Protein AF-A0A371EQ01-F1 (afdb_monomer)

Radius of gyration: 26.36 Å; Cα contacts (8 Å, |Δi|>4): 83; chains: 1; bounding box: 74×60×42 Å

Mean predicted aligned error: 16.89 Å

Solvent-accessible surface area (backbone atoms only — not comparable to full-atom values): 8102 Å² total; per-residue (Å²): 131,82,84,80,75,39,54,51,43,68,62,53,54,53,50,43,56,50,27,63,74,74,62,43,58,69,64,32,51,55,54,52,49,47,54,53,48,24,53,72,75,50,75,82,51,92,61,36,38,49,61,69,41,52,53,30,45,47,39,32,71,79,70,64,44,64,43,67,58,50,51,51,49,53,51,49,51,52,52,48,56,44,51,78,74,25,99,68,60,76,78,77,69,86,80,78,70,73,56,69,42,63,48,101,86,68,51,82,38,76,55,81,85,73,85,76,83,73,83,78,84,83,80,84,88,82,86,86,136

pLDDT: mean 71.15, std 17.1, range [37.97, 95.75]

InterPro domains:
  IPR056647 Domain of unknown function DUF7745 [PF24924] (2-97)

Nearest PDB structures (foldseek):
  8xjg-assembly1_A  TM=5.395E-01  e=5.613E+00  Vibrio parahaemolyticus

Organism: Mucuna pruriens (NCBI:txid157652)

Foldseek 3Di:
DPDPQAAFVVVLVVVLVVCVVVVVVVVNVLSVVLVVQQCVLPVPDDTHRDPLSVVLSCCCPVVVDDSVVSSVVVVVVVLVVQVVVDPPHDPPPPPPDQPFDQPPVRDTDRDDPDDDDDPDDDDDDDDDD

Sequence (129 aa):
MNGLEGLPKASIEERLHQLQKVGDWLTFMDIYRLLVYDMVLFSQIEDHIDLVAIDAFLAKRDKGENPIIAVLANTYYTLDYYHERNERGLRCCTSLLPSLEKDQNGDLKVAEPYQAIKPGTNADMNGPD

Structure (mmCIF, N/CA/C/O backbone):
data_AF-A0A371EQ01-F1
#
_entry.id   AF-A0A371EQ01-F1
#
loop_
_atom_site.group_PDB
_atom_site.id
_atom_site.type_symbol
_atom_site.label_atom_id
_atom_site.label_alt_id
_atom_site.label_comp_id
_atom_site.label_asym_id
_atom_site.label_entity_id
_atom_site.label_seq_id
_atom_site.pdbx_PDB_ins_code
_atom_site.Cartn_x
_atom_site.Cartn_y
_atom_site.Cartn_z
_atom_site.occupancy
_atom_site.B_iso_or_equiv
_atom_site.auth_seq_id
_atom_site.auth_comp_id
_atom_site.auth_asym_id
_atom_site.auth_atom_id
_atom_site.pdbx_PDB_model_num
ATOM 1 N N . MET A 1 1 ? 6.060 9.357 -18.940 1.00 37.97 1 MET A N 1
ATOM 2 C CA . MET A 1 1 ? 5.114 8.451 -18.261 1.00 37.97 1 MET A CA 1
ATOM 3 C C . MET A 1 1 ? 4.248 9.327 -17.386 1.00 37.97 1 MET A C 1
ATOM 5 O O . MET A 1 1 ? 4.795 10.124 -16.637 1.00 37.97 1 MET A O 1
ATOM 9 N N . ASN A 1 2 ? 2.937 9.281 -17.601 1.00 41.97 2 ASN A N 1
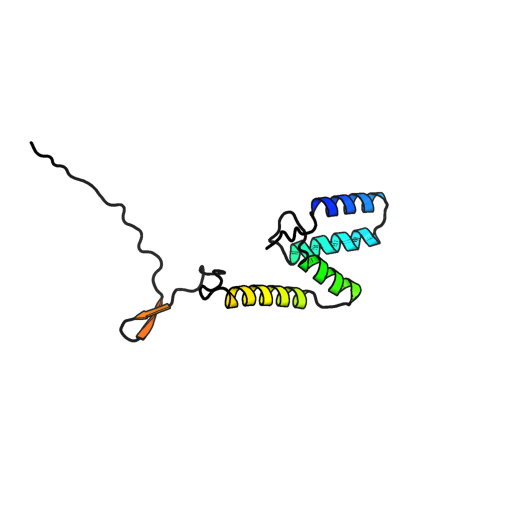ATOM 10 C CA . ASN A 1 2 ? 1.966 10.081 -16.859 1.00 41.97 2 ASN A CA 1
ATOM 11 C C . ASN A 1 2 ? 1.991 9.625 -15.394 1.00 41.97 2 ASN A C 1
ATOM 13 O O . ASN A 1 2 ? 2.088 8.422 -15.159 1.00 41.97 2 ASN A O 1
ATOM 17 N N . GLY A 1 3 ? 1.971 10.575 -14.457 1.00 45.53 3 GLY A N 1
ATOM 18 C CA . GLY A 1 3 ? 2.102 10.333 -13.021 1.00 45.53 3 GLY A CA 1
ATOM 19 C C . GLY A 1 3 ? 1.140 9.258 -12.525 1.00 45.53 3 GLY A C 1
ATOM 20 O O . GLY A 1 3 ? -0.056 9.496 -12.396 1.00 45.53 3 GLY A O 1
ATOM 21 N N . LEU A 1 4 ? 1.676 8.069 -12.259 1.00 49.66 4 LEU A N 1
ATOM 22 C CA . LEU A 1 4 ? 1.054 7.082 -11.385 1.00 49.66 4 LEU A CA 1
ATOM 23 C C . LEU A 1 4 ? 1.371 7.536 -9.962 1.00 49.66 4 LEU A C 1
ATOM 25 O O . LEU A 1 4 ? 2.283 7.022 -9.322 1.00 49.66 4 LEU A O 1
ATOM 29 N N . GLU A 1 5 ? 0.697 8.594 -9.519 1.00 63.62 5 GLU A N 1
ATOM 30 C CA . GLU A 1 5 ? 0.747 9.004 -8.121 1.00 63.62 5 GLU A CA 1
ATOM 31 C C . GLU A 1 5 ? 0.109 7.876 -7.309 1.00 63.62 5 GLU A C 1
ATOM 33 O O . GLU A 1 5 ? -1.087 7.601 -7.419 1.00 63.62 5 GLU A O 1
ATOM 38 N N . GLY A 1 6 ? 0.951 7.155 -6.564 1.00 70.19 6 GLY A N 1
ATOM 39 C CA . GLY A 1 6 ? 0.515 6.175 -5.580 1.00 70.19 6 GLY A CA 1
ATOM 40 C C . GLY A 1 6 ? -0.411 6.807 -4.542 1.00 70.19 6 GLY A C 1
ATOM 41 O O . GLY A 1 6 ? -0.639 8.017 -4.519 1.00 70.19 6 GLY A O 1
ATOM 42 N N . LEU A 1 7 ? -0.962 5.996 -3.647 1.00 81.75 7 LEU A N 1
ATOM 43 C CA . LEU A 1 7 ? -1.884 6.523 -2.647 1.00 81.75 7 LEU A CA 1
ATOM 44 C C . LEU A 1 7 ? -1.100 7.318 -1.581 1.00 81.75 7 LEU A C 1
ATOM 46 O O . LEU A 1 7 ? -0.204 6.738 -0.967 1.00 81.75 7 LEU A O 1
ATOM 50 N N . PRO A 1 8 ? -1.409 8.600 -1.307 1.00 87.69 8 PRO A N 1
ATOM 51 C CA . PRO A 1 8 ? -0.663 9.376 -0.316 1.00 87.69 8 PRO A CA 1
ATOM 52 C C . PRO A 1 8 ? -0.739 8.740 1.077 1.00 87.69 8 PRO A C 1
ATOM 54 O O . PRO A 1 8 ? -1.836 8.478 1.585 1.00 87.69 8 PRO A O 1
ATOM 57 N N . LYS A 1 9 ? 0.411 8.539 1.731 1.00 87.12 9 LYS A N 1
ATOM 58 C CA . LYS A 1 9 ? 0.473 7.909 3.064 1.00 87.12 9 LYS A CA 1
ATOM 59 C C . LYS A 1 9 ? -0.306 8.694 4.114 1.00 87.12 9 LYS A C 1
ATOM 61 O O . LYS A 1 9 ? -1.020 8.092 4.911 1.00 87.12 9 LYS A O 1
ATOM 66 N N . ALA A 1 10 ? -0.281 10.025 4.036 1.00 88.31 10 ALA A N 1
ATOM 67 C CA . ALA A 1 10 ? -1.044 10.897 4.929 1.00 88.31 10 ALA A CA 1
ATOM 68 C C . ALA A 1 10 ? -2.555 10.586 4.922 1.00 88.31 10 ALA A C 1
ATOM 70 O O . ALA A 1 10 ? -3.197 10.590 5.970 1.00 88.31 10 ALA A O 1
ATOM 71 N N . SER A 1 11 ? -3.123 10.244 3.757 1.00 88.50 11 SER A N 1
ATOM 72 C CA . SER A 1 11 ? -4.539 9.864 3.653 1.00 88.50 11 SER A CA 1
ATOM 73 C C . SER A 1 11 ? -4.826 8.537 4.362 1.00 88.50 11 SER A C 1
ATOM 75 O O . SER A 1 11 ? -5.862 8.377 5.009 1.00 88.50 11 SER A O 1
ATOM 77 N N . ILE A 1 12 ? -3.893 7.587 4.286 1.00 89.25 12 ILE A N 1
ATOM 78 C CA . ILE A 1 12 ? -3.995 6.292 4.964 1.00 89.25 12 ILE A CA 1
ATOM 79 C C . ILE A 1 12 ? -3.857 6.432 6.477 1.00 89.25 12 ILE A C 1
ATOM 81 O O . ILE A 1 12 ? -4.647 5.848 7.220 1.00 89.25 12 ILE A O 1
ATOM 85 N N . GLU A 1 13 ? -2.902 7.233 6.937 1.00 90.56 13 GLU A N 1
ATOM 86 C CA . GLU A 1 13 ? -2.706 7.524 8.356 1.00 90.56 13 GLU A CA 1
ATOM 87 C C . GLU A 1 13 ? -3.928 8.216 8.961 1.00 90.56 13 GLU A C 1
ATOM 89 O O . GLU A 1 13 ? -4.386 7.830 10.040 1.00 90.56 13 GLU A O 1
ATOM 94 N N . GLU A 1 14 ? -4.514 9.186 8.255 1.00 93.44 14 GLU A N 1
ATOM 95 C CA . GLU A 1 14 ? -5.764 9.819 8.675 1.00 93.44 14 GLU A CA 1
ATOM 96 C C . GLU A 1 14 ? -6.897 8.789 8.787 1.00 93.44 14 GLU A C 1
ATOM 98 O O . GLU A 1 14 ? -7.625 8.754 9.785 1.00 93.44 14 GLU A O 1
ATOM 103 N N . ARG A 1 15 ? -7.018 7.894 7.802 1.00 91.75 15 ARG A N 1
ATOM 104 C CA . ARG A 1 15 ? -8.036 6.837 7.802 1.00 91.75 15 ARG A CA 1
ATOM 105 C C . ARG A 1 15 ? -7.850 5.864 8.969 1.00 91.75 15 ARG A C 1
ATOM 107 O O . ARG A 1 15 ? -8.837 5.480 9.595 1.00 91.75 15 ARG A O 1
ATOM 114 N N . LEU A 1 16 ? -6.609 5.522 9.321 1.00 93.25 16 LEU A N 1
ATOM 115 C CA . LEU A 1 16 ? -6.292 4.725 10.513 1.00 93.25 16 LEU A CA 1
ATOM 116 C C . LEU A 1 16 ? -6.735 5.429 11.801 1.00 93.25 16 LEU A C 1
ATOM 118 O O . LEU A 1 16 ? -7.378 4.803 12.644 1.00 93.25 16 LEU A O 1
ATOM 122 N N . HIS A 1 17 ? -6.473 6.733 11.932 1.00 94.69 17 HIS A N 1
ATOM 123 C CA . HIS A 1 17 ? -6.928 7.515 13.087 1.00 94.69 17 HIS A CA 1
ATOM 124 C C . HIS A 1 17 ? -8.457 7.541 13.199 1.00 94.69 17 HIS A C 1
ATOM 126 O O . HIS A 1 17 ? -9.003 7.464 14.301 1.00 94.69 17 HIS A O 1
ATOM 132 N N . GLN A 1 18 ? -9.170 7.648 12.075 1.00 95.75 18 GLN A N 1
ATOM 133 C CA . GLN A 1 18 ? -10.632 7.601 12.072 1.00 95.75 18 GLN A CA 1
ATOM 134 C C . GLN A 1 18 ? -11.157 6.225 12.498 1.00 95.75 18 GLN A C 1
ATOM 136 O O . GLN A 1 18 ? -12.034 6.148 13.356 1.00 95.75 18 GLN A O 1
ATOM 141 N N . LEU A 1 19 ? -10.594 5.141 11.961 1.00 93.56 19 LEU A N 1
ATOM 142 C CA . LEU A 1 19 ? -11.002 3.775 12.306 1.00 93.56 19 LEU A CA 1
ATOM 143 C C . LEU A 1 19 ? -10.737 3.446 13.774 1.00 93.56 19 LEU A C 1
ATOM 145 O O . LEU A 1 19 ? -11.579 2.827 14.419 1.00 93.56 19 LEU A O 1
ATOM 149 N N . GLN A 1 20 ? -9.625 3.937 14.327 1.00 93.19 20 GLN A N 1
ATOM 150 C CA . GLN A 1 20 ? -9.332 3.824 15.753 1.00 93.19 20 GLN A CA 1
ATOM 151 C C . GLN A 1 20 ? -10.406 4.508 16.612 1.00 93.19 20 GLN A C 1
ATOM 153 O O . GLN A 1 20 ? -10.827 3.955 17.625 1.00 93.19 20 GLN A O 1
ATOM 158 N N . LYS A 1 21 ? -10.875 5.698 16.208 1.00 94.81 21 LYS A N 1
ATOM 159 C CA . LYS A 1 21 ? -11.941 6.432 16.917 1.00 94.81 21 LYS A CA 1
ATOM 160 C C . LYS A 1 21 ? -13.295 5.734 16.821 1.00 94.81 21 LYS A C 1
ATOM 162 O O . LYS A 1 21 ? -14.048 5.736 17.789 1.00 94.81 21 LYS A O 1
ATOM 167 N N . VAL A 1 22 ? -13.607 5.168 15.657 1.00 95.00 22 VAL A N 1
ATOM 168 C CA . VAL A 1 22 ? -14.858 4.435 15.404 1.00 95.00 22 VAL A CA 1
ATOM 169 C C . VAL A 1 22 ? -14.840 3.046 16.059 1.00 95.00 22 VAL A C 1
ATOM 171 O O . VAL A 1 22 ? -15.898 2.496 16.353 1.00 95.00 22 VAL A O 1
ATOM 174 N N . GLY A 1 23 ? -13.655 2.494 16.338 1.00 92.38 23 GLY A N 1
ATOM 175 C CA . GLY A 1 23 ? -13.481 1.163 16.921 1.00 92.38 23 GLY A CA 1
ATOM 176 C C . GLY A 1 23 ? -13.612 0.024 15.906 1.00 92.38 23 GLY A C 1
ATOM 177 O O . GLY A 1 23 ? -13.811 -1.125 16.300 1.00 92.38 23 GLY A O 1
ATOM 178 N N . ASP A 1 24 ? -13.505 0.317 14.606 1.00 94.38 24 ASP A N 1
ATOM 179 C CA . ASP A 1 24 ? -13.493 -0.704 13.555 1.00 94.38 24 ASP A CA 1
ATOM 180 C C . ASP A 1 24 ? -12.087 -1.301 13.409 1.00 94.38 24 ASP A C 1
ATOM 182 O O . ASP A 1 24 ? -11.286 -0.931 12.545 1.00 94.38 24 ASP A O 1
ATOM 186 N N . TRP A 1 25 ? -11.784 -2.234 14.309 1.00 93.00 25 TRP A N 1
ATOM 187 C CA . TRP A 1 25 ? -10.481 -2.885 14.384 1.00 93.00 25 TRP A CA 1
ATOM 188 C C . TRP A 1 25 ? -10.182 -3.801 13.199 1.00 93.00 25 TRP A C 1
ATOM 190 O O . TRP A 1 25 ? -9.015 -3.975 12.858 1.00 93.00 25 TRP A O 1
ATOM 200 N N . LEU A 1 26 ? -11.201 -4.378 12.558 1.00 92.31 26 LEU A N 1
ATOM 201 C CA . LEU A 1 26 ? -10.986 -5.281 11.428 1.00 92.31 26 LEU A CA 1
ATOM 202 C C . LEU A 1 26 ? -10.451 -4.499 10.225 1.00 92.31 26 LEU A C 1
ATOM 204 O O . LEU A 1 26 ? -9.386 -4.825 9.701 1.00 92.31 26 LEU A O 1
ATOM 208 N N . THR A 1 27 ? -11.128 -3.408 9.859 1.00 92.56 27 THR A N 1
ATOM 209 C CA . THR A 1 27 ? -10.675 -2.529 8.774 1.00 92.56 27 THR A CA 1
ATOM 210 C C . THR A 1 27 ? -9.367 -1.823 9.137 1.00 92.56 27 THR A C 1
ATOM 212 O O . THR A 1 27 ? -8.508 -1.627 8.276 1.00 92.56 27 THR A O 1
ATOM 215 N N . PHE A 1 28 ? -9.173 -1.469 10.414 1.00 91.69 28 PHE A N 1
ATOM 216 C CA . PHE A 1 28 ? -7.915 -0.892 10.895 1.00 91.69 28 PHE A CA 1
ATOM 217 C C . PHE A 1 28 ? -6.729 -1.826 10.630 1.00 91.69 28 PHE A C 1
ATOM 219 O O . PHE A 1 28 ? -5.721 -1.393 10.075 1.00 91.69 28 PHE A O 1
ATOM 226 N N . MET A 1 29 ? -6.853 -3.108 10.986 1.00 91.25 29 MET A N 1
ATOM 227 C CA . MET A 1 29 ? -5.777 -4.085 10.806 1.00 91.25 29 MET A CA 1
ATOM 228 C C . MET A 1 29 ? -5.454 -4.325 9.331 1.00 91.25 29 MET A C 1
ATOM 230 O O . MET A 1 29 ? -4.280 -4.458 8.988 1.00 91.25 29 MET A O 1
ATOM 234 N N . ASP A 1 30 ? -6.458 -4.324 8.453 1.00 91.06 30 ASP A N 1
ATOM 235 C CA . ASP A 1 30 ? -6.244 -4.447 7.008 1.00 91.06 30 ASP A CA 1
ATOM 236 C C . ASP A 1 30 ? -5.446 -3.265 6.441 1.00 91.06 30 ASP A C 1
ATOM 238 O O . ASP A 1 30 ? -4.470 -3.467 5.717 1.00 91.06 30 ASP A O 1
ATOM 242 N N . ILE A 1 31 ? -5.814 -2.033 6.804 1.00 91.12 31 ILE A N 1
ATOM 243 C CA . ILE A 1 31 ? -5.115 -0.827 6.338 1.00 91.12 31 ILE A CA 1
ATOM 244 C C . ILE A 1 31 ? -3.711 -0.731 6.945 1.00 91.12 31 ILE A C 1
ATOM 246 O O . ILE A 1 31 ? -2.75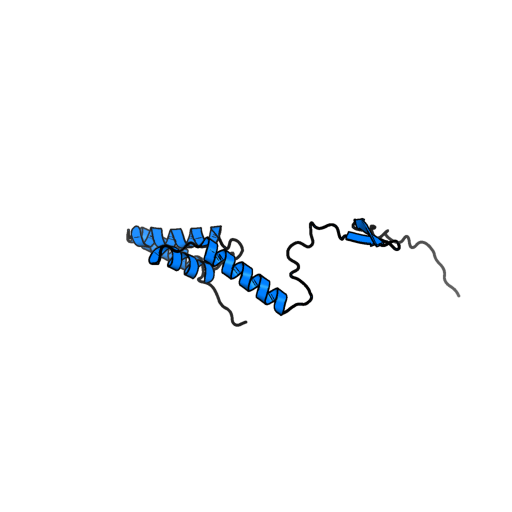3 -0.400 6.247 1.00 91.12 31 ILE A O 1
ATOM 250 N N . TYR A 1 32 ? -3.562 -1.060 8.228 1.00 89.94 32 TYR A N 1
ATOM 251 C CA . TYR A 1 32 ? -2.262 -1.074 8.893 1.00 89.94 32 TYR A CA 1
ATOM 252 C C . TYR A 1 32 ? -1.323 -2.095 8.243 1.00 89.94 32 TYR A C 1
ATOM 254 O O . TYR A 1 32 ? -0.155 -1.811 7.981 1.00 89.94 32 TYR A O 1
ATOM 262 N N . ARG A 1 33 ? -1.843 -3.281 7.913 1.00 89.94 33 ARG A N 1
ATOM 263 C CA . ARG A 1 33 ? -1.075 -4.322 7.233 1.00 89.94 33 ARG A CA 1
ATOM 264 C C . ARG A 1 33 ? -0.653 -3.902 5.827 1.00 89.94 33 ARG A C 1
ATOM 266 O O . ARG A 1 33 ? 0.460 -4.250 5.442 1.00 89.94 33 ARG A O 1
ATOM 273 N N . LEU A 1 34 ? -1.490 -3.168 5.091 1.00 90.12 34 LEU A N 1
ATOM 274 C CA . LEU A 1 34 ? -1.116 -2.584 3.798 1.00 90.12 34 LEU A CA 1
ATOM 275 C C . LEU A 1 34 ? 0.069 -1.618 3.948 1.00 90.12 34 LEU A C 1
ATOM 277 O O . LEU A 1 34 ? 1.032 -1.725 3.194 1.00 90.12 34 LEU A O 1
ATOM 281 N N . LEU A 1 35 ? 0.035 -0.739 4.9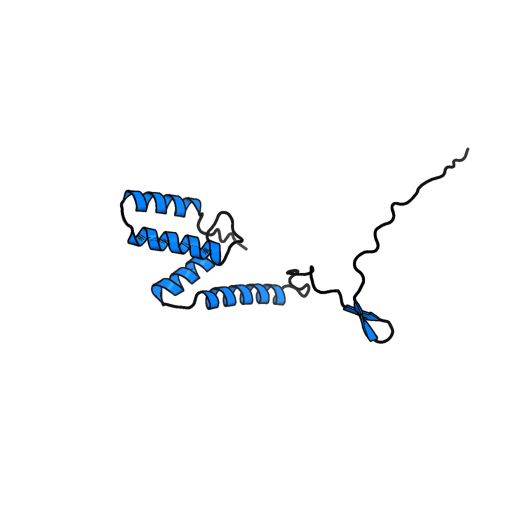55 1.00 88.44 35 LEU A N 1
ATOM 282 C CA . LEU A 1 35 ? 1.119 0.209 5.225 1.00 88.44 35 LEU A CA 1
ATOM 283 C C . LEU A 1 35 ? 2.442 -0.510 5.542 1.00 88.44 35 LEU A C 1
ATOM 285 O O . LEU A 1 35 ? 3.484 -0.175 4.989 1.00 88.44 35 LEU A O 1
ATOM 289 N N . VAL A 1 36 ? 2.395 -1.549 6.382 1.00 85.88 36 VAL A N 1
ATOM 290 C CA . VAL A 1 36 ? 3.572 -2.382 6.683 1.00 85.88 36 VAL A CA 1
ATOM 291 C C . VAL A 1 36 ? 4.059 -3.131 5.437 1.00 85.88 36 VAL A C 1
ATOM 293 O O . VAL A 1 36 ? 5.264 -3.256 5.235 1.00 85.88 36 VAL A O 1
ATOM 296 N N . TYR A 1 37 ? 3.148 -3.623 4.593 1.00 82.81 37 TYR A N 1
ATOM 297 C CA . TYR A 1 37 ? 3.496 -4.297 3.338 1.00 82.81 37 TYR A CA 1
ATOM 298 C C . TYR A 1 37 ? 4.279 -3.382 2.401 1.00 82.81 37 TYR A C 1
ATOM 300 O O . TYR A 1 37 ? 5.314 -3.790 1.884 1.00 82.81 37 TYR A O 1
ATOM 308 N N . ASP A 1 38 ? 3.808 -2.152 2.223 1.00 84.00 38 ASP A N 1
ATOM 309 C CA . ASP A 1 38 ? 4.473 -1.135 1.413 1.00 84.00 38 ASP A CA 1
ATOM 310 C C . ASP A 1 38 ? 5.855 -0.773 1.976 1.00 84.00 38 ASP A C 1
ATOM 312 O O . ASP A 1 38 ? 6.845 -0.829 1.252 1.00 84.00 38 ASP A O 1
ATOM 316 N N . MET A 1 39 ? 5.961 -0.539 3.290 1.00 80.75 39 MET A N 1
ATOM 317 C CA . MET A 1 39 ? 7.245 -0.262 3.953 1.00 80.75 39 MET A CA 1
ATOM 318 C C . MET A 1 39 ? 8.265 -1.397 3.771 1.00 80.75 39 MET A C 1
ATOM 320 O O . MET A 1 39 ? 9.445 -1.136 3.549 1.00 80.75 39 MET A O 1
ATOM 324 N N . VAL A 1 40 ? 7.826 -2.657 3.869 1.00 80.19 40 VAL A N 1
ATOM 325 C CA . VAL A 1 40 ? 8.711 -3.830 3.762 1.00 80.19 40 VAL A CA 1
ATOM 326 C C . VAL A 1 40 ? 9.091 -4.133 2.312 1.00 80.19 40 VAL A C 1
ATOM 328 O O . VAL A 1 40 ? 10.229 -4.520 2.053 1.00 80.19 40 VAL A O 1
ATOM 331 N N . LEU A 1 41 ? 8.158 -3.995 1.367 1.00 74.12 41 LEU A N 1
ATOM 332 C CA . LEU A 1 41 ? 8.370 -4.382 -0.030 1.00 74.12 41 LEU A CA 1
ATOM 333 C C . LEU A 1 41 ? 8.955 -3.254 -0.888 1.00 74.12 41 LEU A C 1
ATOM 335 O O . LEU A 1 41 ? 9.751 -3.524 -1.785 1.00 74.12 41 LEU A O 1
ATOM 339 N N . PHE A 1 42 ? 8.581 -2.005 -0.612 1.00 69.69 42 PHE A N 1
ATOM 340 C CA . PHE A 1 42 ? 8.826 -0.851 -1.478 1.00 69.69 42 PHE A CA 1
ATOM 341 C C . PHE A 1 42 ? 9.382 0.342 -0.694 1.00 69.69 42 PHE A C 1
ATOM 343 O O . PHE A 1 42 ? 9.004 1.481 -0.947 1.00 69.69 42 PHE A O 1
ATOM 350 N N . SER A 1 43 ? 10.344 0.090 0.207 1.00 65.19 43 SER A N 1
ATOM 351 C CA . SER A 1 43 ? 11.038 1.055 1.095 1.00 65.19 43 SER A CA 1
ATOM 352 C C . SER A 1 43 ? 11.605 2.339 0.434 1.00 65.19 43 SER A C 1
ATOM 354 O O . SER A 1 43 ? 12.281 3.113 1.105 1.00 65.19 43 SER A O 1
ATOM 356 N N . GLN A 1 44 ? 11.392 2.569 -0.863 1.00 59.91 44 GLN A N 1
ATOM 357 C CA . GLN A 1 44 ? 11.957 3.660 -1.652 1.00 59.91 44 GLN A CA 1
ATOM 358 C C . GLN A 1 44 ? 11.006 4.841 -1.908 1.00 59.91 44 GLN A C 1
ATOM 360 O O . GLN A 1 44 ? 11.477 5.862 -2.403 1.00 59.91 44 GLN A O 1
ATOM 365 N N . ILE A 1 45 ? 9.706 4.752 -1.587 1.00 60.16 45 ILE A N 1
ATOM 366 C CA . ILE A 1 45 ? 8.763 5.867 -1.795 1.00 60.16 45 ILE A CA 1
ATOM 367 C C . ILE A 1 45 ? 8.359 6.444 -0.436 1.00 60.16 45 ILE A C 1
ATOM 369 O O . ILE A 1 45 ? 7.623 5.824 0.331 1.00 60.16 45 ILE A O 1
ATOM 373 N N . GLU A 1 46 ? 8.885 7.627 -0.112 1.00 68.38 46 GLU A N 1
ATOM 374 C CA . GLU A 1 46 ? 8.751 8.234 1.220 1.00 68.38 46 GLU A CA 1
ATOM 375 C C . GLU A 1 46 ? 7.286 8.603 1.531 1.00 68.38 46 GLU A C 1
ATOM 377 O O . GLU A 1 46 ? 6.794 8.255 2.603 1.00 68.38 46 GLU A O 1
ATOM 382 N N . ASP A 1 47 ? 6.538 9.133 0.553 1.00 82.81 47 ASP A N 1
ATOM 383 C CA . ASP A 1 47 ? 5.239 9.791 0.808 1.00 82.81 47 ASP A CA 1
ATOM 384 C C . ASP A 1 47 ? 4.000 9.093 0.214 1.00 82.81 47 ASP A C 1
ATOM 386 O O . ASP A 1 47 ? 2.864 9.494 0.487 1.00 82.81 47 ASP A O 1
ATOM 390 N N . HIS A 1 48 ? 4.183 8.041 -0.585 1.00 83.88 48 HIS A N 1
ATOM 391 C CA . HIS A 1 48 ? 3.089 7.352 -1.278 1.00 83.88 48 HIS A CA 1
ATOM 392 C C . HIS A 1 48 ? 3.231 5.839 -1.147 1.00 83.88 48 HIS A C 1
ATOM 394 O O . HIS A 1 48 ? 4.344 5.323 -1.121 1.00 83.88 48 HIS A O 1
ATOM 400 N N . ILE A 1 49 ? 2.095 5.153 -1.078 1.00 82.56 49 ILE A N 1
ATOM 401 C CA . ILE A 1 49 ? 2.005 3.700 -1.195 1.00 82.56 49 ILE A CA 1
ATOM 402 C C . ILE A 1 49 ? 2.014 3.345 -2.678 1.00 82.56 49 ILE A C 1
ATOM 404 O O . ILE A 1 49 ? 1.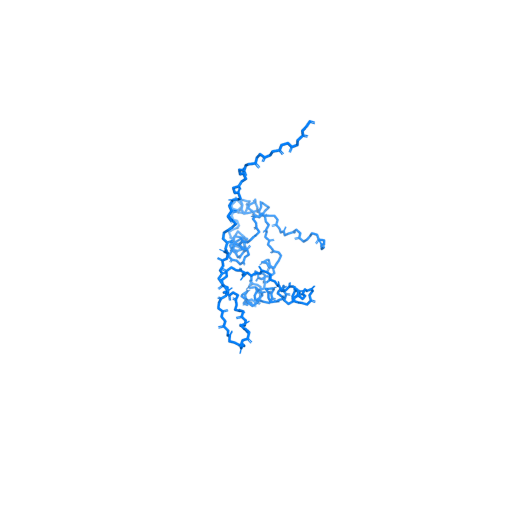185 3.860 -3.439 1.00 82.56 49 ILE A O 1
ATOM 408 N N . ASP A 1 50 ? 2.926 2.463 -3.080 1.00 83.25 50 ASP A N 1
ATOM 409 C CA . ASP A 1 50 ? 3.027 2.014 -4.467 1.00 83.25 50 ASP A CA 1
ATOM 410 C C . ASP A 1 50 ? 1.767 1.222 -4.867 1.00 83.25 50 ASP A C 1
ATOM 412 O O . ASP A 1 50 ? 1.255 0.389 -4.112 1.00 83.2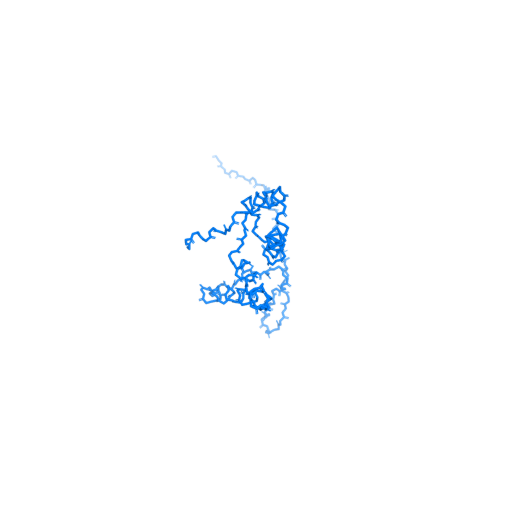5 50 ASP A O 1
ATOM 416 N N . LEU A 1 51 ? 1.261 1.447 -6.080 1.00 82.69 51 LEU A N 1
ATOM 417 C CA . LEU A 1 51 ? 0.154 0.662 -6.632 1.00 82.69 51 LEU A CA 1
ATOM 418 C C . LEU A 1 51 ? 0.504 -0.829 -6.705 1.00 82.69 51 LEU A C 1
ATOM 420 O O . LEU A 1 51 ? -0.348 -1.671 -6.432 1.00 82.69 51 LEU A O 1
ATOM 424 N N . VAL A 1 52 ? 1.769 -1.162 -6.972 1.00 82.12 52 VAL A N 1
ATOM 425 C CA . VAL A 1 52 ? 2.256 -2.545 -6.955 1.00 82.12 52 VAL A CA 1
ATOM 426 C C . VAL A 1 52 ? 2.156 -3.143 -5.546 1.00 82.12 52 VAL A C 1
ATOM 428 O O . VAL A 1 52 ? 1.842 -4.327 -5.401 1.00 82.12 52 VAL A O 1
ATOM 431 N N . ALA A 1 53 ? 2.359 -2.342 -4.495 1.00 82.50 53 ALA A N 1
ATOM 432 C CA . ALA A 1 53 ? 2.173 -2.780 -3.112 1.00 82.50 53 ALA A CA 1
ATOM 433 C C . ALA A 1 53 ? 0.702 -3.083 -2.808 1.00 82.50 53 ALA A C 1
ATOM 435 O O . ALA A 1 53 ? 0.398 -4.101 -2.179 1.00 82.50 53 ALA A O 1
ATOM 436 N N . ILE A 1 54 ? -0.207 -2.231 -3.290 1.00 86.69 54 ILE A N 1
ATOM 437 C CA . ILE A 1 54 ? -1.657 -2.419 -3.154 1.00 86.69 54 ILE A CA 1
ATOM 438 C C . ILE A 1 54 ? -2.094 -3.696 -3.872 1.00 86.69 54 ILE A C 1
ATOM 440 O O . ILE A 1 54 ? -2.746 -4.544 -3.261 1.00 86.69 54 ILE A O 1
ATOM 444 N N . ASP A 1 55 ? -1.688 -3.879 -5.127 1.00 86.00 55 ASP A N 1
ATOM 445 C CA . ASP A 1 55 ? -2.046 -5.058 -5.915 1.00 86.00 55 ASP A CA 1
ATOM 446 C C . ASP A 1 55 ? -1.504 -6.347 -5.283 1.00 86.00 55 ASP A C 1
ATOM 448 O O . ASP A 1 55 ? -2.242 -7.325 -5.133 1.00 86.00 55 ASP A O 1
ATOM 452 N N . ALA A 1 56 ? -0.247 -6.347 -4.826 1.00 84.88 56 ALA A N 1
ATOM 453 C CA . ALA A 1 56 ? 0.348 -7.489 -4.134 1.00 84.88 56 ALA A CA 1
ATOM 454 C C . ALA A 1 56 ? -0.355 -7.798 -2.798 1.00 84.88 56 ALA A C 1
ATOM 456 O O . ALA A 1 56 ? -0.547 -8.968 -2.447 1.00 84.88 56 ALA A O 1
ATOM 457 N N . PHE A 1 57 ? -0.767 -6.767 -2.053 1.00 86.81 57 PHE A N 1
ATOM 458 C CA . PHE A 1 57 ? -1.530 -6.924 -0.818 1.00 86.81 57 PHE A CA 1
ATOM 459 C C . PHE A 1 57 ? -2.911 -7.537 -1.078 1.00 86.81 57 PHE A C 1
ATOM 461 O O . PHE A 1 57 ? -3.283 -8.502 -0.404 1.00 86.81 57 PHE A O 1
ATOM 468 N N . LEU A 1 58 ? -3.649 -7.031 -2.070 1.00 88.00 58 LEU A N 1
ATOM 469 C CA . LEU A 1 58 ? -4.967 -7.548 -2.447 1.00 88.00 58 LEU A CA 1
ATOM 470 C C . LEU A 1 58 ? -4.876 -8.989 -2.956 1.00 88.00 58 LEU A C 1
ATOM 472 O O . LEU A 1 58 ? -5.643 -9.846 -2.521 1.00 88.00 58 LEU A O 1
ATOM 476 N N . ALA A 1 59 ? -3.884 -9.293 -3.793 1.00 86.75 59 ALA A N 1
ATOM 477 C CA . ALA A 1 59 ? -3.596 -10.649 -4.247 1.00 86.75 59 ALA A CA 1
ATOM 478 C C . ALA A 1 59 ? -3.344 -11.606 -3.067 1.00 86.75 59 ALA A C 1
ATOM 480 O O . ALA A 1 59 ? -3.916 -12.700 -3.003 1.00 86.75 59 ALA A O 1
ATOM 481 N N . LYS A 1 60 ? -2.553 -11.179 -2.071 1.00 85.81 60 LYS A N 1
ATOM 482 C CA . LYS A 1 60 ? -2.314 -11.980 -0.864 1.00 85.81 60 LYS A CA 1
ATOM 483 C C . LYS A 1 60 ? -3.572 -12.148 -0.014 1.00 85.81 60 LYS A C 1
ATOM 485 O O . LYS A 1 60 ? -3.802 -13.242 0.502 1.00 85.81 60 LYS A O 1
ATOM 490 N N . ARG A 1 61 ? -4.334 -11.076 0.204 1.00 86.31 61 ARG A N 1
ATOM 491 C CA . ARG A 1 61 ? -5.494 -11.067 1.105 1.00 86.31 61 ARG A CA 1
ATOM 492 C C . ARG A 1 61 ? -6.671 -11.842 0.518 1.00 86.31 61 ARG A C 1
ATOM 494 O O . ARG A 1 61 ? -7.224 -12.693 1.206 1.00 86.31 61 ARG A O 1
ATOM 501 N N . ASP A 1 62 ? -7.008 -11.575 -0.739 1.00 88.81 62 ASP A N 1
ATOM 502 C CA . ASP A 1 62 ? -8.258 -12.038 -1.348 1.00 88.81 62 ASP A CA 1
ATOM 503 C C . ASP A 1 62 ? -8.088 -13.385 -2.061 1.00 88.81 62 ASP A C 1
ATOM 505 O O . ASP A 1 62 ? -9.028 -14.175 -2.129 1.00 88.81 62 ASP A O 1
ATOM 509 N N . LYS A 1 63 ? -6.882 -13.673 -2.572 1.00 87.25 63 LYS A N 1
ATOM 510 C CA . LYS A 1 63 ? -6.591 -14.892 -3.348 1.00 87.25 63 LYS A CA 1
ATOM 511 C C . LYS A 1 63 ? -5.575 -15.823 -2.683 1.00 87.25 63 LYS A C 1
ATOM 513 O O . LYS A 1 63 ? -5.336 -16.923 -3.172 1.00 87.25 63 LYS A O 1
ATOM 518 N N . GLY A 1 64 ? -4.959 -15.403 -1.575 1.00 83.88 64 GLY A N 1
ATOM 519 C CA . GLY A 1 64 ? -3.923 -16.178 -0.884 1.00 83.88 64 GLY A CA 1
ATOM 520 C C . GLY A 1 64 ? -2.577 -16.240 -1.619 1.00 83.88 64 GLY A C 1
ATOM 521 O O . GLY A 1 64 ? -1.677 -16.954 -1.165 1.00 83.88 64 GLY A O 1
ATOM 522 N N . GLU A 1 65 ? -2.421 -15.490 -2.713 1.00 84.44 65 GLU A N 1
ATOM 523 C CA . GLU A 1 65 ? -1.251 -15.522 -3.598 1.00 84.44 65 GLU A CA 1
ATOM 524 C C . GLU A 1 65 ? 0.032 -15.091 -2.874 1.00 84.44 65 GLU A C 1
ATOM 526 O O . GLU A 1 65 ? -0.006 -14.402 -1.855 1.00 84.44 65 GLU A O 1
ATOM 531 N N . ASN A 1 66 ? 1.197 -15.528 -3.359 1.00 80.25 66 ASN A N 1
ATOM 532 C CA . ASN A 1 66 ? 2.476 -15.166 -2.751 1.00 80.25 66 ASN A CA 1
ATOM 533 C C . ASN A 1 66 ? 2.943 -13.785 -3.260 1.00 80.25 66 ASN A C 1
ATOM 535 O O . ASN A 1 66 ? 3.298 -13.670 -4.433 1.00 80.25 66 ASN A O 1
ATOM 539 N N . PRO A 1 67 ? 3.037 -12.759 -2.398 1.00 71.88 67 PRO A N 1
ATOM 540 C CA . PRO A 1 67 ? 3.388 -11.408 -2.813 1.00 71.88 67 PRO A CA 1
ATOM 541 C C . PRO A 1 67 ? 4.856 -11.297 -3.216 1.00 71.88 67 PRO A C 1
ATOM 543 O O . PRO A 1 67 ? 5.201 -10.412 -3.989 1.00 71.88 67 PRO A O 1
ATOM 546 N N . ILE A 1 68 ? 5.709 -12.236 -2.785 1.00 77.25 68 ILE A N 1
ATOM 547 C CA . ILE A 1 68 ? 7.092 -12.329 -3.267 1.00 77.25 68 ILE A CA 1
ATOM 548 C C . ILE A 1 68 ? 7.112 -12.563 -4.781 1.00 77.25 68 ILE A C 1
ATOM 550 O O . ILE A 1 68 ? 7.947 -11.989 -5.468 1.00 77.25 68 ILE A O 1
ATOM 554 N N . ILE A 1 69 ? 6.177 -13.353 -5.322 1.00 75.38 69 ILE A N 1
ATOM 555 C CA . ILE A 1 69 ? 6.099 -13.605 -6.768 1.00 75.38 69 ILE A CA 1
ATOM 556 C C . ILE A 1 69 ? 5.708 -12.331 -7.519 1.00 75.38 69 ILE A C 1
ATOM 558 O O . ILE A 1 69 ? 6.308 -12.033 -8.546 1.00 75.38 69 ILE A O 1
ATOM 562 N N . ALA A 1 70 ? 4.759 -11.554 -6.988 1.00 73.44 70 ALA A N 1
ATOM 563 C CA . ALA A 1 70 ? 4.359 -10.277 -7.577 1.00 73.44 70 ALA A CA 1
ATOM 564 C C . ALA A 1 70 ? 5.515 -9.261 -7.573 1.00 73.44 70 ALA A C 1
ATOM 566 O O . ALA A 1 70 ? 5.785 -8.625 -8.589 1.00 73.44 70 ALA A O 1
ATOM 567 N N . VAL A 1 71 ? 6.246 -9.166 -6.459 1.00 75.00 71 VAL A N 1
ATOM 568 C CA . VAL A 1 71 ? 7.417 -8.286 -6.325 1.00 75.00 71 VAL A CA 1
ATOM 569 C C . VAL A 1 71 ? 8.519 -8.705 -7.292 1.00 75.00 71 VAL A C 1
ATOM 571 O O . VAL A 1 71 ? 9.008 -7.872 -8.048 1.00 75.00 71 VAL A O 1
ATOM 574 N N . LEU A 1 72 ? 8.862 -9.998 -7.336 1.00 79.44 72 LEU A N 1
ATOM 575 C CA . LEU A 1 72 ? 9.858 -10.533 -8.267 1.00 79.44 72 LEU A CA 1
ATOM 576 C C . LEU A 1 72 ? 9.470 -10.283 -9.724 1.00 79.44 72 LEU A C 1
ATOM 578 O O . LEU A 1 72 ? 10.323 -9.881 -10.509 1.00 79.44 72 LEU A O 1
ATOM 582 N N . ALA A 1 73 ? 8.202 -10.489 -10.085 1.00 78.25 73 ALA A N 1
ATOM 583 C CA . ALA A 1 73 ? 7.711 -10.230 -11.433 1.00 78.25 73 ALA A CA 1
ATOM 584 C C . ALA A 1 73 ? 7.811 -8.742 -11.790 1.00 78.25 73 ALA A C 1
ATOM 586 O O . ALA A 1 73 ? 8.298 -8.416 -12.868 1.00 78.25 73 ALA A O 1
ATOM 587 N N . ASN A 1 74 ? 7.426 -7.839 -10.882 1.00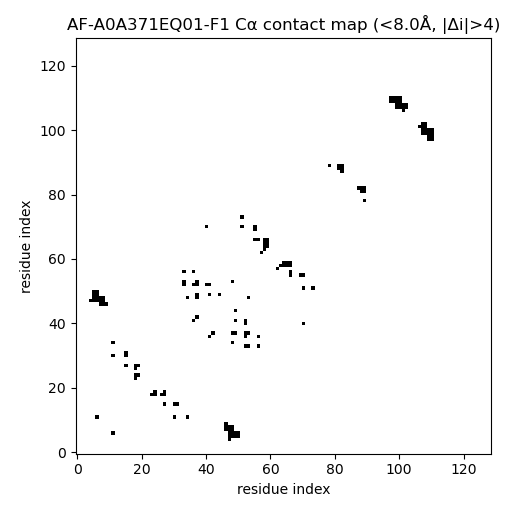 75.56 74 ASN A N 1
ATOM 588 C CA . ASN A 1 74 ? 7.531 -6.399 -11.113 1.00 75.56 74 ASN A CA 1
ATOM 589 C C . ASN A 1 74 ? 8.992 -5.935 -11.226 1.00 75.56 74 ASN A C 1
ATOM 591 O O . ASN A 1 74 ? 9.332 -5.152 -12.113 1.00 75.56 74 ASN A O 1
ATOM 595 N N . THR A 1 75 ? 9.877 -6.455 -10.369 1.00 77.00 75 THR A N 1
ATOM 596 C CA . THR A 1 75 ? 11.319 -6.202 -10.459 1.00 77.00 75 THR A CA 1
ATOM 597 C C . THR A 1 75 ? 11.870 -6.711 -11.783 1.00 77.00 75 THR A C 1
ATOM 599 O O . THR A 1 75 ? 12.531 -5.955 -12.484 1.00 77.00 75 THR A O 1
ATOM 602 N N . TYR A 1 76 ? 11.574 -7.956 -12.158 1.00 77.62 76 TYR A N 1
ATOM 603 C CA . TYR A 1 76 ? 12.062 -8.540 -13.402 1.00 77.62 76 TYR A CA 1
ATOM 604 C C . TYR A 1 76 ? 11.546 -7.778 -14.621 1.00 77.62 76 TYR A C 1
ATOM 606 O O . TYR A 1 76 ? 12.337 -7.432 -15.485 1.00 77.62 76 TYR A O 1
ATOM 614 N N . TYR A 1 77 ? 10.259 -7.432 -14.651 1.00 75.12 77 TYR A N 1
ATOM 615 C CA . TYR A 1 77 ? 9.664 -6.630 -15.717 1.00 75.12 77 TYR A CA 1
ATOM 616 C C . TYR A 1 77 ? 10.311 -5.250 -15.830 1.00 75.12 77 TYR A C 1
ATOM 618 O O . TYR A 1 77 ? 10.610 -4.783 -16.923 1.00 75.12 77 TYR A O 1
ATOM 626 N N . THR A 1 78 ? 10.578 -4.603 -14.695 1.00 71.75 78 THR A N 1
ATOM 627 C CA . THR A 1 78 ? 11.286 -3.322 -14.670 1.00 71.75 78 THR A CA 1
ATOM 628 C C . THR A 1 78 ? 12.703 -3.487 -15.218 1.00 71.75 78 THR A C 1
ATOM 630 O O . THR A 1 78 ? 13.128 -2.705 -16.066 1.00 71.75 78 THR A O 1
ATOM 633 N N . LEU A 1 79 ? 13.427 -4.523 -14.782 1.00 75.31 79 LEU A N 1
ATOM 634 C CA . LEU A 1 79 ? 14.779 -4.821 -15.256 1.00 75.31 79 LEU A CA 1
ATOM 635 C C . LEU A 1 79 ? 14.809 -5.092 -16.766 1.00 75.31 79 LEU A C 1
ATOM 637 O O . LEU A 1 79 ? 15.651 -4.535 -17.468 1.00 75.31 79 LEU A O 1
ATOM 641 N N . ASP A 1 80 ? 13.874 -5.904 -17.249 1.00 77.88 80 ASP A N 1
ATOM 642 C CA . ASP A 1 80 ? 13.713 -6.292 -18.648 1.00 77.88 80 ASP A CA 1
ATOM 643 C C . ASP A 1 80 ? 13.353 -5.085 -19.525 1.00 77.88 80 ASP A C 1
ATOM 645 O O . ASP A 1 80 ? 14.031 -4.800 -20.507 1.00 77.88 80 ASP A O 1
ATOM 649 N N . TYR A 1 81 ? 12.402 -4.257 -19.085 1.00 74.06 81 TYR A N 1
ATOM 650 C CA . TYR A 1 81 ? 12.040 -3.002 -19.748 1.00 74.06 81 TYR A CA 1
ATOM 651 C C . TYR A 1 81 ? 13.240 -2.063 -19.945 1.00 74.06 81 TYR A C 1
ATOM 653 O O . TYR A 1 81 ? 13.381 -1.428 -20.995 1.00 74.06 81 TYR A O 1
ATOM 661 N N . TYR A 1 82 ? 14.112 -1.946 -18.939 1.00 66.94 82 TYR A N 1
ATOM 662 C CA . TYR A 1 82 ? 15.334 -1.151 -19.057 1.00 66.94 82 TYR A CA 1
ATOM 663 C C . TYR A 1 82 ? 16.401 -1.837 -19.911 1.00 66.94 82 TYR A C 1
ATOM 665 O O . TYR A 1 82 ? 17.124 -1.138 -20.618 1.00 66.94 82 TYR A O 1
ATOM 673 N N . HIS A 1 83 ? 16.501 -3.165 -19.871 1.00 67.44 83 HIS A N 1
ATOM 674 C CA . HIS A 1 83 ? 17.402 -3.935 -20.726 1.00 67.44 83 HIS A CA 1
ATOM 675 C C . HIS A 1 83 ? 17.036 -3.778 -22.212 1.00 67.44 83 HIS A C 1
ATOM 677 O O . HIS A 1 83 ? 17.905 -3.500 -23.033 1.00 67.44 83 HIS A O 1
ATOM 683 N N . GLU A 1 84 ? 15.749 -3.850 -22.558 1.00 71.69 84 GLU A N 1
ATOM 684 C CA . GLU A 1 84 ? 15.265 -3.676 -23.934 1.00 71.69 84 GLU A CA 1
ATOM 685 C C . GLU A 1 84 ? 15.415 -2.237 -24.457 1.00 71.69 84 GLU A C 1
ATOM 687 O O . GLU A 1 84 ? 15.581 -2.020 -25.657 1.00 71.69 84 GLU A O 1
ATOM 692 N N . ARG A 1 85 ? 15.354 -1.230 -23.574 1.00 65.44 85 ARG A N 1
ATOM 693 C CA . ARG A 1 85 ? 15.429 0.194 -23.955 1.00 65.44 85 ARG A CA 1
ATOM 694 C C . ARG A 1 85 ? 16.825 0.801 -23.911 1.00 65.44 85 ARG A C 1
ATOM 696 O O . ARG A 1 85 ? 17.000 1.915 -24.405 1.00 65.44 85 ARG A O 1
ATOM 703 N N . ASN A 1 86 ? 17.803 0.119 -23.325 1.00 53.16 86 ASN A N 1
ATOM 704 C CA . ASN A 1 86 ? 19.153 0.636 -23.175 1.00 53.16 86 ASN A CA 1
ATOM 705 C C . ASN A 1 86 ? 20.193 -0.471 -23.421 1.00 53.16 86 ASN A C 1
ATOM 707 O O . ASN A 1 86 ? 20.483 -1.272 -22.539 1.00 53.16 86 ASN A O 1
ATOM 711 N N . GLU A 1 87 ? 20.928 -0.370 -24.534 1.00 54.12 87 GLU A N 1
ATOM 712 C CA . GLU A 1 87 ? 22.269 -0.980 -24.675 1.00 54.12 87 GLU A CA 1
ATOM 713 C C . GLU A 1 87 ? 23.266 -0.448 -23.615 1.00 54.12 87 GLU A C 1
ATOM 715 O O . GLU A 1 87 ? 24.379 -0.945 -23.459 1.00 54.12 87 GLU A O 1
ATOM 720 N N . ARG A 1 88 ? 22.869 0.581 -22.853 1.00 58.94 88 ARG A N 1
ATOM 721 C CA . ARG A 1 88 ? 23.551 1.066 -21.652 1.00 58.94 88 ARG A CA 1
ATOM 722 C C . ARG A 1 88 ? 22.895 0.460 -20.417 1.00 58.94 88 ARG A C 1
ATOM 724 O O . ARG A 1 88 ? 21.999 1.068 -19.836 1.00 58.94 88 ARG A O 1
ATOM 731 N N . GLY A 1 89 ? 23.347 -0.740 -20.060 1.00 56.56 89 GLY A N 1
ATOM 732 C CA . GLY A 1 89 ? 22.826 -1.537 -18.951 1.00 56.56 89 GLY A CA 1
ATOM 733 C C . GLY A 1 89 ? 22.482 -0.725 -17.700 1.00 56.56 89 GLY A C 1
ATOM 734 O O . GLY A 1 89 ? 23.122 0.282 -17.384 1.00 56.56 89 GLY A O 1
ATOM 735 N N . LEU A 1 90 ? 21.451 -1.182 -16.988 1.00 55.50 90 LEU A N 1
ATOM 736 C CA . LEU A 1 90 ? 21.059 -0.655 -15.687 1.00 55.50 90 LEU A CA 1
ATOM 737 C C . LEU A 1 90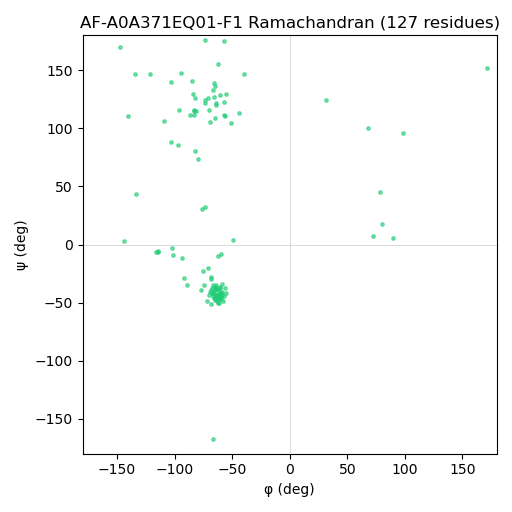 ? 22.292 -0.443 -14.817 1.00 55.50 90 LEU A C 1
ATOM 739 O O . LEU A 1 90 ? 22.951 -1.390 -14.397 1.00 55.50 90 LEU A O 1
ATOM 743 N N . ARG A 1 91 ? 22.585 0.820 -14.513 1.00 59.69 91 ARG A N 1
ATOM 744 C CA . ARG A 1 91 ? 23.690 1.225 -13.640 1.00 59.69 91 ARG A CA 1
ATOM 745 C C . ARG A 1 91 ? 23.377 0.930 -12.169 1.00 59.69 91 ARG A C 1
ATOM 747 O O . ARG A 1 91 ? 23.770 1.680 -11.282 1.00 59.69 91 ARG A O 1
ATOM 754 N N . CYS A 1 92 ? 22.618 -0.128 -11.904 1.00 62.12 92 CYS A N 1
ATOM 755 C CA . CYS A 1 92 ? 22.400 -0.604 -10.559 1.00 62.12 92 CYS A CA 1
ATOM 756 C C . CYS A 1 92 ? 23.598 -1.490 -10.214 1.00 62.12 92 CYS A C 1
ATOM 758 O O . CYS A 1 92 ? 23.799 -2.542 -10.815 1.00 62.12 92 CYS A O 1
ATOM 760 N N . CYS A 1 93 ? 24.414 -0.998 -9.281 1.00 58.31 93 CYS A N 1
ATOM 761 C CA . CYS A 1 93 ? 25.613 -1.643 -8.741 1.00 58.31 93 CYS A CA 1
ATOM 762 C C . CYS A 1 93 ? 26.892 -1.587 -9.600 1.00 58.31 93 CYS A C 1
ATOM 764 O O . CYS A 1 93 ? 27.660 -2.545 -9.628 1.00 58.31 93 CYS A O 1
ATOM 766 N N . THR A 1 94 ? 27.243 -0.428 -10.168 1.00 49.56 94 THR A N 1
ATOM 767 C CA . THR A 1 94 ? 28.636 -0.170 -10.615 1.00 49.56 94 THR A CA 1
ATOM 768 C C . THR A 1 94 ? 29.586 0.148 -9.449 1.00 49.56 94 THR A C 1
ATOM 770 O O . THR A 1 94 ? 30.529 0.914 -9.610 1.00 49.56 94 THR A O 1
ATOM 773 N N . SER A 1 95 ? 29.334 -0.399 -8.258 1.00 51.44 95 SER A N 1
ATOM 774 C CA . SER A 1 95 ? 30.136 -0.103 -7.064 1.00 51.44 95 SER A CA 1
ATOM 775 C C . SER A 1 95 ? 30.916 -1.301 -6.528 1.00 51.44 95 SER A C 1
ATOM 777 O O . SER A 1 95 ? 31.686 -1.111 -5.595 1.00 51.44 95 SER A O 1
ATOM 779 N N . LEU A 1 96 ? 30.755 -2.520 -7.066 1.00 51.12 96 LEU A N 1
ATOM 780 C CA . LEU A 1 96 ? 31.408 -3.705 -6.476 1.00 51.12 96 LEU A CA 1
ATOM 781 C C . LEU A 1 96 ? 31.910 -4.783 -7.446 1.00 51.12 96 LEU A C 1
ATOM 783 O O . LEU A 1 96 ? 32.443 -5.786 -6.980 1.00 51.12 96 LEU A O 1
ATOM 787 N N . LEU A 1 97 ? 31.813 -4.605 -8.766 1.00 50.09 97 LEU A N 1
ATOM 788 C CA . LEU A 1 97 ? 32.568 -5.461 -9.685 1.00 50.09 97 LEU A CA 1
ATOM 789 C C . LEU A 1 97 ? 33.856 -4.731 -10.072 1.00 50.09 97 LEU A C 1
ATOM 791 O O . LEU A 1 97 ? 33.762 -3.665 -10.685 1.00 50.09 97 LEU A O 1
ATOM 795 N N . PRO A 1 98 ? 35.047 -5.253 -9.715 1.00 49.41 98 PRO A N 1
ATOM 796 C CA . PRO A 1 98 ? 36.283 -4.734 -10.272 1.00 49.41 98 PRO A CA 1
ATOM 797 C C . PRO A 1 98 ? 36.182 -4.857 -11.789 1.00 49.41 98 PRO A C 1
ATOM 799 O O . PRO A 1 98 ? 35.933 -5.950 -12.300 1.00 49.41 98 PRO A O 1
ATOM 802 N N . SER A 1 99 ? 36.324 -3.742 -12.504 1.00 50.66 99 SER A N 1
ATOM 803 C CA . SER A 1 99 ? 36.417 -3.756 -13.960 1.00 50.66 99 SER A CA 1
ATOM 804 C C . SER A 1 99 ? 37.574 -4.675 -14.341 1.00 50.66 99 SER A C 1
ATOM 806 O O . SER A 1 99 ? 38.731 -4.386 -14.041 1.00 50.66 99 SER A O 1
ATOM 808 N N . LEU A 1 100 ? 37.250 -5.825 -14.925 1.00 56.19 100 LEU A N 1
ATOM 809 C CA . LEU A 1 100 ? 38.236 -6.769 -15.421 1.00 56.19 100 LEU A CA 1
ATOM 810 C C . LEU A 1 100 ? 38.585 -6.360 -16.850 1.00 56.19 100 LEU A C 1
ATOM 812 O O . LEU A 1 100 ? 37.745 -6.452 -17.744 1.00 56.19 100 LEU A O 1
ATOM 816 N N . GLU A 1 101 ? 39.807 -5.885 -17.056 1.00 59.91 101 GLU A N 1
ATOM 817 C CA . GLU A 1 101 ? 40.328 -5.520 -18.369 1.00 59.91 101 GLU A CA 1
ATOM 818 C C . GLU A 1 101 ? 41.273 -6.620 -18.858 1.00 59.91 101 GLU A C 1
ATOM 820 O O . GLU A 1 101 ? 42.020 -7.214 -18.076 1.00 59.91 101 GLU A O 1
ATOM 825 N N . LYS A 1 102 ? 41.213 -6.942 -20.152 1.00 54.66 102 LYS A N 1
ATOM 826 C CA . LYS A 1 102 ? 42.165 -7.875 -20.753 1.00 54.66 102 LYS A CA 1
ATOM 827 C C . LYS A 1 102 ? 43.424 -7.121 -21.136 1.00 54.66 102 LYS A C 1
ATOM 829 O O . LYS A 1 102 ? 43.338 -6.094 -21.804 1.00 54.66 102 LYS A O 1
ATOM 834 N N . ASP A 1 103 ? 44.578 -7.634 -20.732 1.00 61.56 103 ASP A N 1
ATOM 835 C CA . ASP A 1 103 ? 45.845 -7.066 -21.174 1.00 61.56 103 ASP A CA 1
ATOM 836 C C . ASP A 1 103 ? 46.147 -7.416 -22.642 1.00 61.56 103 ASP A C 1
ATOM 838 O O . ASP A 1 103 ? 45.408 -8.143 -23.310 1.00 61.56 103 ASP A O 1
ATOM 842 N N . GLN A 1 104 ? 47.251 -6.879 -23.164 1.00 64.75 104 GLN A N 1
ATOM 843 C CA . GLN A 1 104 ? 47.668 -7.058 -24.561 1.00 64.75 104 GLN A CA 1
ATOM 844 C C . GLN A 1 104 ? 47.971 -8.525 -24.927 1.00 64.75 104 GLN A C 1
ATOM 846 O O . GLN A 1 104 ? 48.098 -8.843 -26.109 1.00 64.75 104 GLN A O 1
ATOM 851 N N . ASN A 1 105 ? 48.034 -9.420 -23.935 1.00 66.12 105 ASN A N 1
ATOM 852 C CA . ASN A 1 105 ? 48.234 -10.855 -24.097 1.00 66.12 105 ASN A CA 1
ATOM 853 C C . ASN A 1 105 ? 46.932 -11.661 -23.937 1.00 66.12 105 ASN A C 1
ATOM 855 O O . ASN A 1 105 ? 46.936 -12.871 -24.159 1.00 66.12 105 ASN A O 1
ATOM 859 N N . GLY A 1 106 ? 45.813 -11.003 -23.615 1.00 60.22 106 GLY A N 1
ATOM 860 C CA . GLY A 1 106 ? 44.497 -11.622 -23.469 1.00 60.22 106 GLY A CA 1
ATOM 861 C C . GLY A 1 106 ? 44.174 -12.124 -22.059 1.00 60.22 106 GLY A C 1
ATOM 862 O O . GLY A 1 106 ? 43.098 -12.711 -21.882 1.00 60.22 106 GLY A O 1
ATOM 863 N N . ASP A 1 107 ? 45.041 -11.866 -21.075 1.00 64.88 107 ASP A N 1
ATOM 864 C CA . ASP A 1 107 ? 44.845 -12.272 -19.683 1.00 64.88 107 ASP A CA 1
ATOM 865 C C . ASP A 1 107 ? 43.997 -11.256 -18.915 1.00 64.88 107 ASP A C 1
ATOM 867 O O . ASP A 1 107 ? 44.110 -10.042 -19.088 1.00 64.88 107 ASP A O 1
ATOM 871 N N . LEU A 1 108 ? 43.116 -11.772 -18.057 1.00 55.62 108 LEU A N 1
ATOM 872 C CA . LEU A 1 108 ? 42.128 -10.980 -17.334 1.00 55.62 108 LEU A CA 1
ATOM 873 C C . LEU A 1 108 ? 42.757 -10.354 -16.080 1.00 55.62 108 LEU A C 1
ATOM 875 O O . LEU A 1 108 ? 43.150 -11.073 -15.160 1.00 55.62 108 LEU A O 1
ATOM 879 N N . LYS A 1 109 ? 42.842 -9.021 -16.025 1.00 57.66 109 LYS A N 1
ATOM 880 C CA . LYS A 1 109 ? 43.414 -8.266 -14.901 1.00 57.66 109 LYS A CA 1
ATOM 881 C C . LYS A 1 109 ? 42.402 -7.300 -14.298 1.00 57.66 109 LYS A C 1
ATOM 883 O O . LYS A 1 109 ? 41.555 -6.745 -14.987 1.00 57.66 109 LYS A O 1
ATOM 888 N N . VAL A 1 110 ? 42.498 -7.099 -12.986 1.00 56.84 110 VAL A N 1
ATOM 889 C CA . VAL A 1 110 ? 41.703 -6.096 -12.266 1.00 56.84 110 VAL A CA 1
ATOM 890 C C . VAL A 1 110 ? 42.259 -4.712 -12.590 1.00 56.84 110 VAL A C 1
ATOM 892 O O . VAL A 1 110 ? 43.435 -4.456 -12.335 1.00 56.84 110 VAL A O 1
ATOM 895 N N . ALA A 1 111 ? 41.430 -3.828 -13.147 1.00 59.31 111 ALA A N 1
ATOM 896 C CA . ALA A 1 111 ? 41.801 -2.436 -13.367 1.00 59.31 111 ALA A CA 1
ATOM 897 C C . ALA A 1 111 ? 41.872 -1.702 -12.018 1.00 59.31 111 ALA A C 1
ATOM 899 O O . ALA A 1 111 ? 40.915 -1.728 -11.238 1.00 59.31 111 ALA A O 1
ATOM 900 N N . GLU A 1 112 ? 43.005 -1.060 -11.726 1.00 49.47 112 GLU A N 1
ATOM 901 C CA . GLU A 1 112 ? 43.159 -0.304 -10.482 1.00 49.47 112 GLU A CA 1
ATOM 902 C C . GLU A 1 112 ? 42.238 0.928 -10.462 1.00 49.47 112 GLU A C 1
ATOM 904 O O . GLU A 1 112 ? 42.195 1.691 -11.434 1.00 49.47 112 GLU A O 1
ATOM 909 N N . PRO A 1 113 ? 41.508 1.168 -9.358 1.00 44.69 113 PRO A N 1
ATOM 910 C CA . PRO A 1 113 ? 40.607 2.296 -9.273 1.00 44.69 113 PRO A CA 1
ATOM 911 C C . PRO A 1 113 ? 41.401 3.563 -8.913 1.00 44.69 113 PRO A C 1
ATOM 913 O O . PRO A 1 113 ? 41.922 3.695 -7.812 1.00 44.69 113 PRO A O 1
ATOM 916 N N . TYR A 1 114 ? 41.419 4.516 -9.848 1.00 47.12 114 TYR A N 1
ATOM 917 C CA . TYR A 1 114 ? 41.782 5.931 -9.673 1.00 47.12 114 TYR A CA 1
ATOM 918 C C . TYR A 1 114 ? 43.255 6.254 -9.344 1.00 47.12 114 TYR A C 1
ATOM 920 O O . TYR A 1 114 ? 43.670 6.318 -8.190 1.00 47.12 114 TYR A O 1
ATOM 928 N N . GLN A 1 115 ? 44.021 6.661 -10.363 1.00 45.59 115 GLN A N 1
ATOM 929 C CA . GLN A 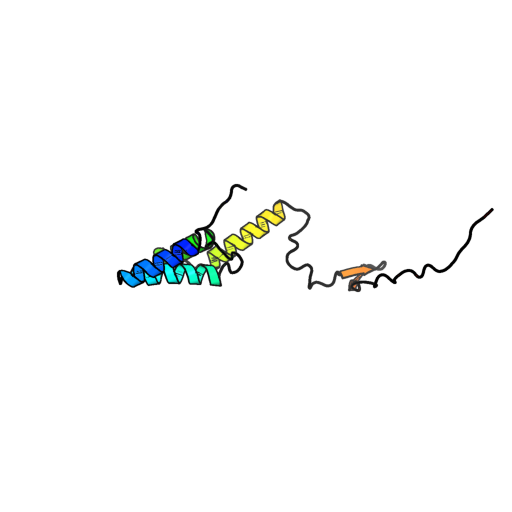1 115 ? 45.173 7.544 -10.146 1.00 45.59 115 GLN A CA 1
ATOM 930 C C . GLN A 1 115 ? 44.645 8.934 -9.755 1.00 45.59 115 GLN A C 1
ATOM 932 O O . GLN A 1 115 ? 43.957 9.593 -10.538 1.00 45.59 115 GLN A O 1
ATOM 937 N N . ALA A 1 116 ? 44.940 9.365 -8.527 1.00 41.41 116 ALA A N 1
ATOM 938 C CA . ALA A 1 116 ? 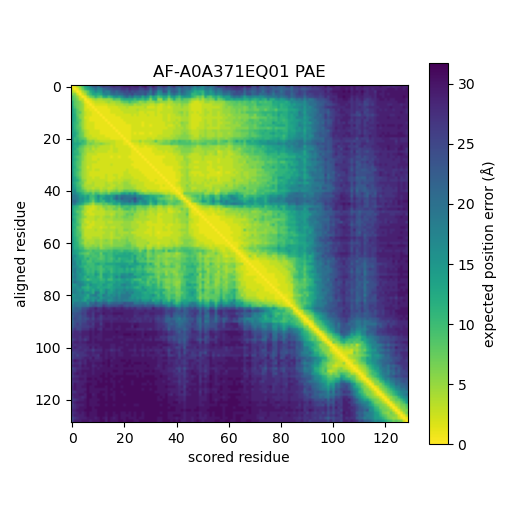44.606 10.694 -8.032 1.00 41.41 116 ALA A CA 1
ATOM 939 C C . ALA A 1 116 ? 45.183 11.778 -8.960 1.00 41.41 116 ALA A C 1
ATOM 941 O O . ALA A 1 116 ? 46.374 11.771 -9.278 1.00 41.41 116 ALA A O 1
ATOM 942 N N . ILE A 1 117 ? 44.338 12.726 -9.374 1.00 46.56 117 ILE A N 1
ATOM 943 C CA . ILE A 1 117 ? 44.758 13.938 -10.082 1.00 46.56 117 ILE A CA 1
ATOM 944 C C . ILE A 1 117 ? 45.779 14.650 -9.187 1.00 46.56 117 ILE A C 1
ATOM 946 O O . ILE A 1 117 ? 45.429 15.148 -8.117 1.00 46.56 117 ILE A O 1
ATOM 950 N N . LYS A 1 118 ? 47.053 14.682 -9.596 1.00 48.19 118 LYS A N 1
ATOM 951 C CA . LYS A 1 118 ? 48.057 15.503 -8.911 1.00 48.19 118 LYS A CA 1
ATOM 952 C C . LYS A 1 118 ? 47.685 16.977 -9.112 1.00 48.19 118 LYS A C 1
ATOM 954 O O . LYS A 1 118 ? 47.504 17.377 -10.263 1.00 48.19 118 LYS A O 1
ATOM 959 N N . PRO A 1 119 ? 47.577 17.796 -8.051 1.00 39.91 119 PRO A N 1
ATOM 960 C CA . PRO A 1 119 ? 47.402 19.229 -8.223 1.00 39.91 119 PRO A CA 1
ATOM 961 C C . PRO A 1 119 ? 48.656 19.790 -8.904 1.00 39.91 119 PRO A C 1
ATOM 963 O O . PRO A 1 119 ? 49.774 19.589 -8.429 1.00 39.91 119 PRO A O 1
ATOM 966 N N . GLY A 1 120 ? 48.460 20.429 -10.057 1.00 42.84 120 GLY A N 1
ATOM 967 C CA . GLY A 1 120 ? 49.527 21.038 -10.841 1.00 42.84 120 GLY A CA 1
ATOM 968 C C . GLY A 1 120 ? 50.181 22.187 -10.082 1.00 42.84 120 GLY A C 1
ATOM 969 O O . GLY A 1 120 ? 49.529 23.170 -9.732 1.00 42.84 120 GLY A O 1
ATOM 970 N N . THR A 1 121 ? 51.480 22.054 -9.844 1.00 52.59 121 THR A N 1
ATOM 971 C CA . THR A 1 121 ? 52.371 23.137 -9.442 1.00 52.59 121 THR A CA 1
ATOM 972 C C . THR A 1 121 ? 52.531 24.087 -10.628 1.00 52.59 121 THR A C 1
ATOM 974 O O . THR A 1 121 ? 53.245 23.755 -11.568 1.00 52.59 121 THR A O 1
ATOM 977 N N . ASN A 1 122 ? 51.901 25.261 -10.597 1.00 42.38 122 ASN A N 1
ATOM 978 C CA . ASN A 1 122 ? 52.266 26.356 -11.497 1.00 42.38 122 ASN A CA 1
ATOM 979 C C . ASN A 1 122 ? 53.073 27.378 -10.699 1.00 42.38 122 ASN A C 1
ATOM 981 O O . ASN A 1 122 ? 52.524 28.306 -10.107 1.00 42.38 122 ASN A O 1
ATOM 985 N N . ALA A 1 123 ? 54.382 27.148 -10.668 1.00 46.75 123 ALA A N 1
ATOM 986 C CA . ALA A 1 123 ? 55.363 28.201 -10.490 1.00 46.75 123 ALA A CA 1
ATOM 987 C C . ALA A 1 123 ? 55.846 28.658 -11.880 1.00 46.75 123 ALA A C 1
ATOM 989 O O . ALA A 1 123 ? 55.945 27.849 -12.800 1.00 46.75 123 ALA A O 1
ATOM 990 N N . ASP A 1 124 ? 56.165 29.951 -11.939 1.00 43.50 124 ASP A N 1
ATOM 991 C CA . ASP A 1 124 ? 57.076 30.639 -12.865 1.00 43.50 124 ASP A CA 1
ATOM 992 C C . ASP A 1 124 ? 56.516 31.387 -14.093 1.00 43.50 124 ASP A C 1
ATOM 994 O O . ASP A 1 124 ? 56.265 30.854 -15.168 1.00 43.50 124 ASP A O 1
ATOM 998 N N . MET A 1 125 ? 56.361 32.701 -13.867 1.00 49.81 125 MET A N 1
ATOM 999 C CA . MET A 1 125 ? 57.025 33.827 -14.553 1.00 49.81 125 MET A CA 1
ATOM 1000 C C . MET A 1 125 ? 57.426 33.683 -16.037 1.00 49.81 125 MET A C 1
ATOM 1002 O O . MET A 1 125 ? 58.307 32.895 -16.369 1.00 49.81 125 MET A O 1
ATOM 1006 N N . ASN A 1 126 ? 56.960 34.611 -16.889 1.00 46.34 126 ASN A N 1
ATOM 1007 C CA . ASN A 1 126 ? 57.750 35.753 -17.412 1.00 46.34 126 ASN A CA 1
ATOM 1008 C C . ASN A 1 126 ? 57.012 36.523 -18.536 1.00 46.34 126 ASN A C 1
ATOM 1010 O O . ASN A 1 126 ? 56.187 35.950 -19.243 1.00 46.34 126 ASN A O 1
ATOM 1014 N N . GLY A 1 127 ? 57.318 37.827 -18.661 1.00 42.88 127 GLY A N 1
ATOM 1015 C CA . GLY A 1 127 ? 56.850 38.761 -19.709 1.00 42.88 127 GLY A CA 1
ATOM 1016 C C . GLY A 1 127 ? 57.365 38.445 -21.127 1.00 42.88 127 GLY A C 1
ATOM 1017 O O . GLY A 1 127 ? 57.906 37.358 -21.342 1.00 42.88 127 GLY A O 1
ATOM 1018 N N . PRO A 1 128 ? 57.221 39.368 -22.102 1.00 54.44 128 PRO A N 1
ATOM 1019 C CA . PRO A 1 128 ? 58.152 40.507 -22.145 1.00 54.44 128 PRO A CA 1
ATOM 1020 C C . PRO A 1 128 ? 57.594 41.857 -22.670 1.00 54.44 128 PRO A C 1
ATOM 1022 O O . PRO A 1 128 ? 56.506 41.915 -23.239 1.00 54.44 128 PRO A O 1
ATOM 1025 N N . ASP A 1 129 ? 58.449 42.869 -22.460 1.00 46.69 129 ASP A N 1
ATOM 1026 C CA . ASP A 1 129 ? 58.626 44.213 -23.059 1.00 46.69 129 ASP A CA 1
ATOM 1027 C C . ASP A 1 129 ? 57.556 45.313 -22.914 1.00 46.69 129 ASP A C 1
ATOM 1029 O O . ASP A 1 129 ? 56.522 45.300 -23.618 1.00 46.69 129 ASP A O 1
#

Secondary structure (DSSP, 8-state):
------EEHHHHHHHHHHHHHHT-HHHHHHHHHHHHHHHHH-TT-SSEE-HHHHHHHHHHHHH---HHHHHHHHHHHHHHHHHHH-SS---TTTTSS--EEE-TTS-EEEPP-----PPP---------